Protein AF-A0A2H6JQI9-F1 (afdb_monomer_lite)

Secondary structure (DSSP, 8-state):
-------------------------------HHHHHHHHHHHHHHHHHHHHHHHHHHHHHHHHHHHHHHHHHHHHHHHHHHHHHHHHHHHHTSHHHHHHHHHHHHTPPPPPTT-----

Foldseek 3Di:
DDDDDPPPPPDPPPPPDPPVPPPPPPPPPCPVVNVVVVVVVVVVVVVVVVVVVVVVVVVVVVVVVVVVVVVVVVVVVVVVVVVVVVVVCVCPDPVNVVVVCCVVVVDDDDDDPPDDDD

Structure (mmCIF, N/CA/C/O backbone):
data_AF-A0A2H6JQI9-F1
#
_entry.id   AF-A0A2H6JQI9-F1
#
loop_
_atom_site.group_PDB
_atom_site.id
_atom_site.type_symbol
_atom_site.label_atom_id
_atom_site.label_alt_id
_atom_site.label_comp_id
_atom_site.label_asym_id
_atom_site.label_entity_id
_atom_site.label_seq_id
_atom_site.pdbx_PDB_ins_code
_atom_site.Cartn_x
_atom_site.Cartn_y
_atom_site.Cartn_z
_atom_site.occupancy
_atom_site.B_iso_or_equiv
_atom_site.auth_seq_id
_atom_site.auth_comp_id
_atom_site.auth_asym_id
_atom_site.auth_atom_id
_atom_site.pdbx_PDB_model_num
ATOM 1 N N . MET A 1 1 ? 79.061 14.925 -83.721 1.00 41.41 1 MET A N 1
ATOM 2 C CA . MET A 1 1 ? 78.613 14.618 -82.349 1.00 41.41 1 MET A CA 1
ATOM 3 C C . MET A 1 1 ? 79.108 15.723 -81.427 1.00 41.41 1 MET A C 1
ATOM 5 O O . MET A 1 1 ? 80.253 15.676 -81.016 1.00 41.41 1 MET A O 1
ATOM 9 N N . ILE A 1 2 ? 78.274 16.733 -81.168 1.00 41.41 2 ILE A N 1
ATOM 10 C CA . ILE A 1 2 ? 78.366 17.640 -80.013 1.00 41.41 2 ILE A CA 1
ATOM 11 C C . ILE A 1 2 ? 76.909 17.879 -79.599 1.00 41.41 2 ILE A C 1
ATOM 13 O O . ILE A 1 2 ? 76.100 18.325 -80.411 1.00 41.41 2 ILE A O 1
ATOM 17 N N . ALA A 1 3 ? 76.571 17.446 -78.385 1.00 44.78 3 ALA A N 1
ATOM 18 C CA . ALA A 1 3 ? 75.261 17.577 -77.751 1.00 44.78 3 ALA A CA 1
ATOM 19 C C . ALA A 1 3 ? 74.880 19.069 -77.645 1.00 44.78 3 ALA A C 1
ATOM 21 O O . ALA A 1 3 ? 75.733 19.908 -77.392 1.00 44.78 3 ALA A O 1
ATOM 22 N N . GLY A 1 4 ? 73.651 19.486 -77.941 1.00 47.00 4 GLY A N 1
ATOM 23 C CA . GLY A 1 4 ? 72.487 19.233 -77.100 1.00 47.00 4 GLY A CA 1
ATOM 24 C C . GLY A 1 4 ? 72.289 20.403 -76.133 1.00 47.00 4 GLY A C 1
ATOM 25 O O . GLY A 1 4 ? 72.753 20.344 -75.004 1.00 47.00 4 GLY A O 1
ATOM 26 N N . PHE A 1 5 ? 71.568 21.442 -76.559 1.00 44.22 5 PHE A N 1
ATOM 27 C CA . PHE A 1 5 ? 71.019 22.456 -75.653 1.00 44.22 5 PHE A CA 1
ATOM 28 C C . PHE A 1 5 ? 69.512 22.571 -75.884 1.00 44.22 5 PHE A C 1
ATOM 30 O O . PHE A 1 5 ? 69.015 23.432 -76.601 1.00 44.22 5 PHE A O 1
ATOM 37 N N . ASN A 1 6 ? 68.782 21.639 -75.267 1.00 49.03 6 ASN A N 1
ATOM 38 C CA . ASN A 1 6 ? 67.352 21.771 -75.021 1.00 49.03 6 ASN A CA 1
ATOM 39 C C . ASN A 1 6 ? 67.171 22.799 -73.899 1.00 49.03 6 ASN A C 1
ATOM 41 O O . ASN A 1 6 ? 67.333 22.470 -72.723 1.00 49.03 6 ASN A O 1
ATOM 45 N N . SER A 1 7 ? 66.844 24.041 -74.247 1.00 50.16 7 SER A N 1
ATOM 46 C CA . SER A 1 7 ? 66.444 25.074 -73.291 1.00 50.16 7 SER A CA 1
ATOM 47 C C . SER A 1 7 ? 65.049 24.757 -72.746 1.00 50.16 7 SER A C 1
ATOM 49 O O . SER A 1 7 ? 64.029 25.307 -73.157 1.00 50.16 7 SER A O 1
ATOM 51 N N . LYS A 1 8 ? 64.988 23.830 -71.784 1.00 49.25 8 LYS A N 1
ATOM 52 C CA . LYS A 1 8 ? 63.814 23.686 -70.924 1.00 49.25 8 LYS A CA 1
ATOM 53 C C . LYS A 1 8 ? 63.674 24.983 -70.130 1.00 49.25 8 LYS A C 1
ATOM 55 O O . LYS A 1 8 ? 64.455 25.239 -69.219 1.00 49.25 8 LYS A O 1
ATOM 60 N N . LEU A 1 9 ? 62.694 25.800 -70.513 1.00 47.84 9 LEU A N 1
ATOM 61 C CA . LEU A 1 9 ? 62.212 26.945 -69.747 1.00 47.84 9 LEU A CA 1
ATOM 62 C C . LEU A 1 9 ? 62.008 26.518 -68.290 1.00 47.84 9 LEU A C 1
ATOM 64 O O . LEU A 1 9 ? 61.114 25.734 -67.967 1.00 47.84 9 LEU A O 1
ATOM 68 N N . PHE A 1 10 ? 62.885 27.019 -67.425 1.00 49.88 10 PHE A N 1
ATOM 69 C CA . PHE A 1 10 ? 62.823 26.834 -65.987 1.00 49.88 10 PHE A CA 1
ATOM 70 C C . PHE A 1 10 ? 61.616 27.626 -65.483 1.00 49.88 10 PHE A C 1
ATOM 72 O O . PHE A 1 10 ? 61.668 28.843 -65.322 1.00 49.88 10 PHE A O 1
ATOM 79 N N . ARG A 1 11 ? 60.480 26.946 -65.329 1.00 51.06 11 ARG A N 1
ATOM 80 C CA . ARG A 1 11 ? 59.268 27.535 -64.763 1.00 51.06 11 ARG A CA 1
ATOM 81 C C . ARG A 1 11 ? 59.488 27.631 -63.249 1.00 51.06 11 ARG A C 1
ATOM 83 O O . ARG A 1 11 ? 59.626 26.580 -62.622 1.00 51.06 11 ARG A O 1
ATOM 90 N N . PRO A 1 12 ? 59.548 28.829 -62.643 1.00 48.41 12 PRO A N 1
ATOM 91 C CA . PRO A 1 12 ? 59.641 28.929 -61.198 1.00 48.41 12 PRO A CA 1
ATOM 92 C C . PRO A 1 12 ? 58.351 28.349 -60.616 1.00 48.41 12 PRO A C 1
ATOM 94 O O . PRO A 1 12 ? 57.256 28.841 -60.892 1.00 48.41 12 PRO A O 1
ATOM 97 N N . GLN A 1 13 ? 58.475 27.260 -59.858 1.00 54.97 13 GLN A N 1
ATOM 98 C CA . GLN A 1 13 ? 57.390 26.778 -59.018 1.00 54.97 13 GLN A CA 1
ATOM 99 C C . GLN A 1 13 ? 57.148 27.859 -57.972 1.00 54.97 13 GLN A C 1
ATOM 101 O O . GLN A 1 13 ? 57.895 28.000 -57.006 1.00 54.97 13 GLN A O 1
ATOM 106 N N . THR A 1 14 ? 56.124 28.672 -58.210 1.00 52.91 14 THR A N 1
ATOM 107 C CA . THR A 1 14 ? 55.533 29.519 -57.188 1.00 52.91 14 THR A CA 1
ATOM 108 C C . THR A 1 14 ? 55.261 28.632 -55.987 1.00 52.91 14 THR A C 1
ATOM 110 O O . THR A 1 14 ? 54.481 27.684 -56.081 1.00 52.91 14 THR A O 1
ATOM 113 N N . VAL A 1 15 ? 55.933 28.926 -54.878 1.00 57.22 15 VAL A N 1
ATOM 114 C CA . VAL A 1 15 ? 55.640 28.373 -53.559 1.00 57.22 15 VAL A CA 1
ATOM 115 C C . VAL A 1 15 ? 54.262 28.902 -53.163 1.00 57.22 15 VAL A C 1
ATOM 117 O O . VAL A 1 15 ? 54.110 29.871 -52.425 1.00 57.22 15 VAL A O 1
ATOM 120 N N . THR A 1 16 ? 53.224 28.320 -53.753 1.00 49.50 16 THR A N 1
ATOM 121 C CA . THR A 1 16 ? 51.833 28.583 -53.421 1.00 49.50 16 THR A CA 1
ATOM 122 C C . THR A 1 16 ? 51.527 27.821 -52.153 1.00 49.50 16 THR A C 1
ATOM 124 O O . THR A 1 16 ? 51.236 26.632 -52.184 1.00 49.50 16 THR A O 1
ATOM 127 N N . GLY A 1 17 ? 51.614 28.550 -51.044 1.00 50.81 17 GLY A N 1
ATOM 128 C CA . GLY A 1 17 ? 50.920 28.236 -49.809 1.00 50.81 17 GLY A CA 1
ATOM 129 C C . GLY A 1 17 ? 51.387 26.951 -49.149 1.00 50.81 17 GLY A C 1
ATOM 130 O O . GLY A 1 17 ? 50.771 25.901 -49.302 1.00 50.81 17 GLY A O 1
ATOM 131 N N . MET A 1 18 ? 52.366 27.079 -48.257 1.00 50.88 18 MET A N 1
ATOM 132 C CA . MET A 1 18 ? 52.465 26.184 -47.108 1.00 50.88 18 MET A CA 1
ATOM 133 C C . MET A 1 18 ? 51.261 26.468 -46.189 1.00 50.88 18 MET A C 1
ATOM 135 O O . MET A 1 18 ? 51.374 27.045 -45.112 1.00 50.88 18 MET A O 1
ATOM 139 N N . ARG A 1 19 ? 50.053 26.132 -46.656 1.00 53.00 19 ARG A N 1
ATOM 140 C CA . ARG A 1 19 ? 48.883 25.994 -45.800 1.00 53.00 19 ARG A CA 1
ATOM 141 C C . ARG A 1 19 ? 49.117 24.709 -45.040 1.00 53.00 19 ARG A C 1
ATOM 143 O O . ARG A 1 19 ? 48.792 23.622 -45.503 1.00 53.00 19 ARG A O 1
ATOM 150 N N . GLN A 1 20 ? 49.774 24.867 -43.900 1.00 53.88 20 GLN A N 1
ATOM 151 C CA . GLN A 1 20 ? 49.798 23.896 -42.831 1.00 53.88 20 GLN A CA 1
ATOM 152 C C . GLN A 1 20 ? 48.354 23.441 -42.625 1.00 53.88 20 GLN A C 1
ATOM 154 O O . GLN A 1 20 ? 47.530 24.170 -42.073 1.00 53.88 20 GLN A O 1
ATOM 159 N N . HIS A 1 21 ? 48.023 22.269 -43.159 1.00 48.94 21 HIS A N 1
ATOM 160 C CA . HIS A 1 21 ? 46.791 21.586 -42.832 1.00 48.94 21 HIS A CA 1
ATOM 161 C C . HIS A 1 21 ? 46.918 21.220 -41.357 1.00 48.94 21 HIS A C 1
ATOM 163 O O . HIS A 1 21 ? 47.455 20.176 -40.996 1.00 48.94 21 HIS A O 1
ATOM 169 N N . VAL A 1 22 ? 46.493 22.139 -40.489 1.00 57.62 22 VAL A N 1
ATOM 170 C CA . VAL A 1 22 ? 46.167 21.830 -39.106 1.00 57.62 22 VAL A CA 1
ATOM 171 C C . VAL A 1 22 ? 45.119 20.739 -39.218 1.00 57.62 22 VAL A C 1
ATOM 173 O O . VAL A 1 22 ? 44.021 20.988 -39.715 1.00 57.62 22 VAL A O 1
ATOM 176 N N . ALA A 1 23 ? 45.499 19.513 -38.863 1.00 54.88 23 ALA A N 1
ATOM 177 C CA . ALA A 1 23 ? 44.575 18.406 -38.747 1.00 54.88 23 ALA A CA 1
ATOM 178 C C . ALA A 1 23 ? 43.550 18.808 -37.685 1.00 54.88 23 ALA A C 1
ATOM 180 O O . ALA A 1 23 ? 43.770 18.641 -36.486 1.00 54.88 23 ALA A O 1
ATOM 181 N N . VAL A 1 24 ? 42.454 19.422 -38.133 1.00 55.81 24 VAL A N 1
ATOM 182 C CA . VAL A 1 24 ? 41.256 19.609 -37.332 1.00 55.81 24 VAL A CA 1
ATOM 183 C C . VAL A 1 24 ? 40.879 18.202 -36.920 1.00 55.81 24 VAL A C 1
ATOM 185 O O . VAL A 1 24 ? 40.559 17.368 -37.763 1.00 55.81 24 VAL A O 1
ATOM 188 N N . ARG A 1 25 ? 41.061 17.928 -35.629 1.00 55.25 25 ARG A N 1
ATOM 189 C CA . ARG A 1 25 ? 40.766 16.662 -34.972 1.00 55.25 25 ARG A CA 1
ATOM 190 C C . ARG A 1 25 ? 39.362 16.261 -35.409 1.00 55.25 25 ARG A C 1
ATOM 192 O O . ARG A 1 25 ? 38.392 16.863 -34.955 1.00 55.25 25 ARG A O 1
ATOM 199 N N . ALA A 1 26 ? 39.274 15.333 -36.360 1.00 55.12 26 ALA A N 1
ATOM 200 C CA . ALA A 1 26 ? 38.002 14.870 -36.871 1.00 55.12 26 ALA A CA 1
ATOM 201 C C . ALA A 1 26 ? 37.231 14.334 -35.667 1.00 55.12 26 ALA A C 1
ATOM 203 O O . ALA A 1 26 ? 37.693 13.418 -34.980 1.00 55.12 26 ALA A O 1
ATOM 204 N N . VAL A 1 27 ? 36.105 14.976 -35.358 1.00 64.31 27 VAL A N 1
ATOM 205 C CA . VAL A 1 27 ? 35.123 14.419 -34.434 1.00 64.31 27 VAL A CA 1
ATOM 206 C C . VAL A 1 27 ? 34.850 13.009 -34.952 1.00 64.31 27 VAL A C 1
ATOM 208 O O . VAL A 1 27 ? 34.596 12.877 -36.151 1.00 64.31 27 VAL A O 1
ATOM 211 N N . PRO A 1 28 ? 34.985 11.954 -34.131 1.00 60.59 28 PRO A N 1
ATOM 212 C CA . PRO A 1 28 ? 34.748 10.608 -34.619 1.00 60.59 28 PRO A CA 1
ATOM 213 C C . PRO A 1 28 ? 33.318 10.566 -35.153 1.00 60.59 28 PRO A C 1
ATOM 215 O O . PRO A 1 28 ? 32.370 10.765 -34.393 1.00 60.59 28 PRO A O 1
ATOM 218 N N . GLU A 1 29 ? 33.167 10.374 -36.465 1.00 70.00 29 GLU A N 1
ATOM 219 C CA . GLU A 1 29 ? 31.851 10.217 -37.066 1.00 70.00 29 GLU A CA 1
ATOM 220 C C . GLU A 1 29 ? 31.239 8.944 -36.491 1.00 70.00 29 GLU A C 1
ATOM 222 O O . GLU A 1 29 ? 31.659 7.818 -36.775 1.00 70.00 29 GLU A O 1
ATOM 227 N N . VAL A 1 30 ? 30.280 9.133 -35.589 1.00 71.94 30 VAL A N 1
ATOM 228 C CA . VAL A 1 30 ? 29.550 8.036 -34.971 1.00 71.94 30 VAL A CA 1
ATOM 229 C C . VAL A 1 30 ? 28.813 7.310 -36.085 1.00 71.94 30 VAL A C 1
ATOM 231 O O . VAL A 1 30 ? 27.937 7.882 -36.734 1.00 71.94 30 VAL A O 1
ATOM 234 N N . SER A 1 31 ? 29.166 6.044 -36.320 1.00 82.69 31 SER A N 1
ATOM 235 C CA . SER A 1 31 ? 28.520 5.290 -37.389 1.00 82.69 31 SER A CA 1
ATOM 236 C C . SER A 1 31 ? 27.011 5.195 -37.115 1.00 82.69 31 SER A C 1
ATOM 238 O O . SER A 1 31 ? 26.601 4.942 -35.974 1.00 82.69 31 SER A O 1
ATOM 240 N N . PRO A 1 32 ? 26.151 5.338 -38.138 1.00 83.81 32 PRO A N 1
ATOM 241 C CA . PRO A 1 32 ? 24.700 5.272 -37.957 1.00 83.81 32 PRO A CA 1
ATOM 242 C C . PRO A 1 32 ? 24.250 3.913 -37.399 1.00 83.81 32 PRO A C 1
ATOM 244 O O . PRO A 1 32 ? 23.216 3.814 -36.740 1.00 83.81 32 PRO A O 1
ATOM 247 N N . ARG A 1 33 ? 25.050 2.857 -37.606 1.00 85.31 33 ARG A N 1
ATOM 248 C CA . ARG A 1 33 ? 24.828 1.530 -37.017 1.00 85.31 33 ARG A CA 1
ATOM 249 C C . ARG A 1 33 ? 25.085 1.522 -35.512 1.00 85.31 33 ARG A C 1
ATOM 251 O O . ARG A 1 33 ? 24.296 0.931 -34.783 1.00 85.31 33 ARG A O 1
ATOM 258 N N . LEU A 1 34 ? 26.145 2.193 -35.055 1.00 87.44 34 LEU A N 1
ATOM 259 C CA . LEU A 1 34 ? 26.449 2.338 -33.630 1.00 87.44 34 LEU A CA 1
ATOM 260 C C . LEU A 1 34 ? 25.353 3.149 -32.935 1.00 87.44 34 LEU A C 1
ATOM 262 O O . LEU A 1 34 ? 24.848 2.728 -31.900 1.00 87.44 34 LEU A O 1
ATOM 266 N N . LEU A 1 35 ? 24.928 4.258 -33.548 1.00 88.81 35 LEU A N 1
ATOM 267 C CA . LEU A 1 35 ? 23.856 5.093 -33.013 1.00 88.81 35 LEU A CA 1
ATOM 268 C C . LEU A 1 35 ? 22.551 4.298 -32.865 1.00 88.81 35 LEU A C 1
ATOM 270 O O . LEU A 1 35 ? 21.910 4.365 -31.824 1.00 88.81 35 LEU A O 1
ATOM 274 N N . ARG A 1 36 ? 22.198 3.489 -33.874 1.00 89.75 36 ARG A N 1
ATOM 275 C CA . ARG A 1 36 ? 21.008 2.626 -33.844 1.00 89.75 36 ARG A CA 1
ATOM 276 C C . ARG A 1 36 ? 21.094 1.531 -32.780 1.00 89.75 36 ARG A C 1
ATOM 278 O O . ARG A 1 36 ? 20.097 1.223 -32.142 1.00 89.75 36 ARG A O 1
ATOM 285 N N . LEU A 1 37 ? 22.271 0.940 -32.584 1.00 92.38 37 LEU A N 1
ATOM 286 C CA . LEU A 1 37 ? 22.492 -0.054 -31.532 1.00 92.38 37 LEU A CA 1
ATOM 287 C C . LEU A 1 37 ? 22.341 0.566 -30.143 1.00 92.38 37 LEU A C 1
ATOM 289 O O . LEU A 1 37 ? 21.621 0.027 -29.307 1.00 92.38 37 LEU A O 1
ATOM 293 N N . VAL A 1 38 ? 22.972 1.719 -29.921 1.00 92.50 38 VAL A N 1
ATOM 294 C CA . VAL A 1 38 ? 22.897 2.439 -28.648 1.00 92.50 38 VAL A CA 1
ATOM 295 C C . VAL A 1 38 ? 21.460 2.851 -28.350 1.00 92.50 38 VAL A C 1
ATOM 297 O O . VAL A 1 38 ? 20.995 2.616 -27.239 1.00 92.50 38 VAL A O 1
ATOM 300 N N . THR A 1 39 ? 20.725 3.396 -29.324 1.00 92.38 39 THR A N 1
ATOM 301 C CA . THR A 1 39 ? 19.326 3.791 -29.106 1.00 92.38 39 THR A CA 1
ATOM 302 C C . THR A 1 39 ? 18.426 2.603 -28.806 1.00 92.38 39 THR A C 1
ATOM 304 O O . THR A 1 39 ? 17.595 2.711 -27.909 1.00 92.38 39 THR A O 1
ATOM 307 N N . VAL A 1 40 ? 18.605 1.466 -29.489 1.00 94.75 40 VAL A N 1
ATOM 308 C CA . VAL A 1 40 ? 17.844 0.244 -29.194 1.00 94.75 40 VAL A CA 1
ATOM 309 C C . VAL A 1 40 ? 18.117 -0.221 -27.770 1.00 94.75 40 VAL A C 1
ATOM 311 O O . VAL A 1 40 ? 17.159 -0.404 -27.032 1.00 94.75 40 VAL A O 1
ATOM 314 N N . ILE A 1 41 ? 19.388 -0.339 -27.367 1.00 95.19 41 ILE A N 1
ATOM 315 C CA . ILE A 1 41 ? 19.777 -0.768 -26.012 1.00 95.19 41 ILE A CA 1
ATOM 316 C C . ILE A 1 41 ? 19.203 0.173 -24.949 1.00 95.19 41 ILE A C 1
ATOM 318 O O . ILE A 1 41 ? 18.701 -0.280 -23.920 1.00 95.19 41 ILE A O 1
ATOM 322 N N . LEU A 1 42 ? 19.255 1.483 -25.198 1.00 96.19 42 LEU A N 1
ATOM 323 C CA . LEU A 1 42 ? 18.718 2.478 -24.278 1.00 96.19 42 LEU A CA 1
ATOM 324 C C . LEU A 1 42 ? 17.201 2.317 -24.128 1.00 96.19 42 LEU A C 1
ATOM 326 O O . LEU A 1 42 ? 16.689 2.305 -23.011 1.00 96.19 42 LEU A O 1
ATOM 330 N N . PHE A 1 43 ? 16.489 2.130 -25.243 1.00 96.69 43 PHE A N 1
ATOM 331 C CA . PHE A 1 43 ? 15.046 1.912 -25.236 1.00 96.69 43 PHE A CA 1
ATOM 332 C C . PHE A 1 43 ? 14.660 0.617 -24.526 1.00 96.69 43 PHE A C 1
ATOM 334 O O . PHE A 1 43 ? 13.756 0.643 -23.693 1.00 96.69 43 PHE A O 1
ATOM 341 N N . THR A 1 44 ? 15.341 -0.502 -24.789 1.00 95.62 44 THR A N 1
ATOM 342 C CA . THR A 1 44 ? 15.072 -1.749 -24.057 1.00 95.62 44 THR A CA 1
ATOM 343 C C . THR A 1 44 ? 15.353 -1.589 -22.571 1.00 95.62 44 THR A C 1
ATOM 345 O O . THR A 1 44 ? 14.538 -2.026 -21.764 1.00 95.62 44 THR A O 1
ATOM 348 N N . GLY A 1 45 ? 16.444 -0.918 -22.194 1.00 95.19 45 GLY A N 1
ATOM 349 C CA . GLY A 1 45 ? 16.753 -0.626 -20.794 1.00 95.19 45 GLY A CA 1
ATOM 350 C C . GLY A 1 45 ? 15.641 0.167 -20.105 1.00 95.19 45 GLY A C 1
ATOM 351 O O . GLY A 1 45 ? 15.164 -0.235 -19.043 1.00 95.19 45 GLY A O 1
ATOM 352 N N . ILE A 1 46 ? 15.167 1.243 -20.739 1.00 95.12 46 ILE A N 1
ATOM 353 C CA . ILE A 1 46 ? 14.065 2.066 -20.222 1.00 95.12 46 ILE A CA 1
ATOM 354 C C . ILE A 1 46 ? 12.787 1.236 -20.075 1.00 95.12 46 ILE A C 1
ATOM 356 O O . ILE A 1 46 ? 12.146 1.288 -19.027 1.00 95.12 46 ILE A O 1
ATOM 360 N N . VAL A 1 47 ? 12.431 0.439 -21.086 1.00 95.69 47 VAL A N 1
ATOM 361 C CA . VAL A 1 47 ? 11.231 -0.410 -21.054 1.00 95.69 47 VAL A CA 1
ATOM 362 C C . VAL A 1 47 ? 11.302 -1.425 -19.914 1.00 95.69 47 VAL A C 1
ATOM 364 O O . VAL A 1 47 ? 10.310 -1.610 -19.208 1.00 95.69 47 VAL A O 1
ATOM 367 N N . VAL A 1 48 ? 12.459 -2.052 -19.688 1.00 95.38 48 VAL A N 1
ATOM 368 C CA . VAL A 1 48 ? 12.644 -3.019 -18.596 1.00 95.38 48 VAL A CA 1
ATOM 369 C C . VAL A 1 48 ? 12.494 -2.338 -17.238 1.00 95.38 48 VAL A C 1
ATOM 371 O O . VAL A 1 48 ? 11.705 -2.799 -16.414 1.00 95.38 48 VAL A O 1
ATOM 374 N N . VAL A 1 49 ? 13.189 -1.219 -17.012 1.00 93.81 49 VAL A N 1
ATOM 375 C CA . VAL A 1 49 ? 13.114 -0.479 -15.741 1.00 93.81 49 VAL A CA 1
ATOM 376 C C . VAL A 1 49 ? 11.691 0.011 -15.477 1.00 93.81 49 VAL A C 1
ATOM 378 O O . VAL A 1 49 ? 11.182 -0.151 -14.369 1.00 93.81 49 VAL A O 1
ATOM 381 N N . PHE A 1 50 ? 11.020 0.549 -16.496 1.00 93.19 50 PHE A N 1
ATOM 382 C CA . PHE A 1 50 ? 9.643 1.015 -16.375 1.00 93.19 50 PHE A CA 1
ATOM 383 C C . PHE A 1 50 ? 8.677 -0.132 -16.063 1.00 93.19 50 PHE A C 1
ATOM 385 O O . PHE A 1 50 ? 7.849 -0.009 -15.165 1.00 93.19 50 PHE A O 1
ATOM 392 N N . SER A 1 51 ? 8.818 -1.274 -16.741 1.00 90.06 51 SER A N 1
ATOM 393 C CA . SER A 1 51 ? 7.968 -2.450 -16.513 1.00 90.06 51 SER A CA 1
ATOM 394 C C . SER A 1 51 ? 8.126 -2.999 -15.094 1.00 90.06 51 SER A C 1
ATOM 396 O O . SER A 1 51 ? 7.134 -3.290 -14.428 1.00 90.06 51 SER A O 1
ATOM 398 N N . VAL A 1 52 ? 9.365 -3.091 -14.600 1.00 89.88 52 VAL A N 1
ATOM 399 C CA . VAL A 1 52 ? 9.646 -3.513 -13.218 1.00 89.88 52 VAL A CA 1
ATOM 400 C C . VAL A 1 52 ? 9.084 -2.501 -12.217 1.00 89.88 52 VAL A C 1
ATOM 402 O O . VAL A 1 52 ? 8.465 -2.900 -11.232 1.00 89.88 52 VAL A O 1
ATOM 405 N N . GLY A 1 53 ? 9.240 -1.202 -12.484 1.00 88.38 53 GLY A N 1
ATOM 406 C CA . GLY A 1 53 ? 8.686 -0.133 -11.653 1.00 88.38 53 GLY A CA 1
ATOM 407 C C . GLY A 1 53 ? 7.162 -0.206 -11.539 1.00 88.38 53 GLY A C 1
ATOM 408 O O . GLY A 1 53 ? 6.636 -0.199 -10.4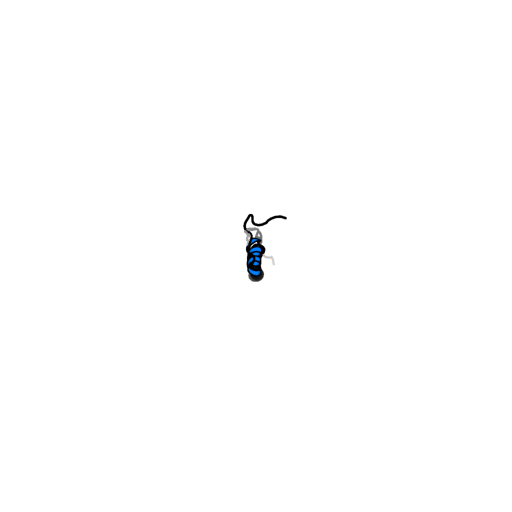30 1.00 88.38 53 GLY A O 1
ATOM 409 N N . GLN A 1 54 ? 6.459 -0.359 -12.665 1.00 85.44 54 GLN A N 1
ATOM 410 C CA . GLN A 1 54 ? 4.998 -0.498 -12.695 1.00 85.44 54 GLN A CA 1
ATOM 411 C C . GLN A 1 54 ? 4.522 -1.771 -11.989 1.00 85.44 54 GLN A C 1
ATOM 413 O O . GLN A 1 54 ? 3.566 -1.737 -11.215 1.00 85.44 54 GLN A O 1
ATOM 418 N N . PHE A 1 55 ? 5.226 -2.890 -12.183 1.00 84.62 55 PHE A N 1
ATOM 419 C CA . PHE A 1 55 ? 4.916 -4.135 -11.484 1.00 84.62 55 PHE A CA 1
ATOM 420 C C . PHE A 1 55 ? 5.057 -3.991 -9.961 1.00 84.62 55 PHE A C 1
ATOM 422 O O . PHE A 1 55 ? 4.188 -4.436 -9.210 1.00 84.62 55 PHE A O 1
ATOM 429 N N . MET A 1 56 ? 6.125 -3.337 -9.495 1.00 78.06 56 MET A N 1
ATOM 430 C CA . MET A 1 56 ? 6.326 -3.070 -8.069 1.00 78.06 56 MET A CA 1
ATOM 431 C C . MET A 1 56 ? 5.293 -2.087 -7.519 1.00 78.06 56 MET A C 1
ATOM 433 O O . MET A 1 56 ? 4.781 -2.302 -6.423 1.00 78.06 56 MET A O 1
ATOM 437 N N . HIS A 1 57 ? 4.928 -1.059 -8.286 1.00 78.50 57 HIS A N 1
ATOM 438 C CA . HIS A 1 57 ? 3.897 -0.103 -7.893 1.00 78.50 57 HIS A CA 1
ATOM 439 C C . HIS A 1 57 ? 2.546 -0.793 -7.660 1.00 78.50 57 HIS A C 1
ATOM 441 O O . HIS A 1 57 ? 1.967 -0.645 -6.586 1.00 78.50 57 HIS A O 1
ATOM 447 N N . GLY A 1 58 ? 2.114 -1.660 -8.584 1.00 68.06 58 GLY A N 1
ATOM 448 C CA . GLY A 1 58 ? 0.877 -2.432 -8.420 1.00 68.06 58 GLY A CA 1
ATOM 449 C C . GLY A 1 58 ? 0.906 -3.382 -7.214 1.00 68.06 58 GLY A C 1
ATOM 450 O O . GLY A 1 58 ? -0.103 -3.573 -6.533 1.00 68.06 58 GLY A O 1
ATOM 451 N N . ARG A 1 59 ? 2.075 -3.949 -6.878 1.00 70.12 59 ARG A N 1
ATOM 452 C CA . ARG A 1 59 ? 2.240 -4.750 -5.652 1.00 70.12 59 ARG A CA 1
ATOM 453 C C . ARG A 1 59 ? 2.085 -3.900 -4.393 1.00 70.12 59 ARG A C 1
ATOM 455 O O . ARG A 1 59 ? 1.388 -4.330 -3.475 1.00 70.12 59 ARG A O 1
ATOM 462 N N . ILE A 1 60 ? 2.692 -2.716 -4.358 1.00 68.44 60 ILE A N 1
ATOM 463 C CA . ILE A 1 60 ? 2.615 -1.798 -3.214 1.00 68.44 60 ILE A CA 1
ATOM 464 C C . ILE A 1 60 ? 1.179 -1.312 -3.014 1.00 68.44 60 ILE A C 1
ATOM 466 O O . ILE A 1 60 ? 0.683 -1.347 -1.892 1.00 68.44 60 ILE A O 1
ATOM 470 N N . GLU A 1 61 ? 0.483 -0.948 -4.087 1.00 70.00 61 GLU A N 1
ATOM 471 C CA . GLU A 1 61 ? -0.907 -0.490 -4.029 1.00 70.00 61 GLU A CA 1
ATOM 472 C C . GLU A 1 61 ? -1.844 -1.598 -3.517 1.00 70.00 61 GLU A C 1
ATOM 474 O O . GLU A 1 61 ? -2.656 -1.379 -2.616 1.00 70.00 61 GLU A O 1
ATOM 479 N N . SER A 1 62 ? -1.641 -2.838 -3.979 1.00 64.69 62 SER A N 1
ATOM 480 C CA . SER A 1 62 ? -2.390 -3.997 -3.474 1.00 64.69 62 SER A CA 1
ATOM 481 C C . SER A 1 62 ? -2.113 -4.304 -1.993 1.00 64.69 62 SER A C 1
ATOM 483 O O . SER A 1 62 ? -3.003 -4.765 -1.275 1.00 64.69 62 SER A O 1
ATOM 485 N N . ALA A 1 63 ? -0.891 -4.045 -1.516 1.00 63.81 63 ALA A N 1
ATOM 486 C CA . ALA A 1 63 ? -0.516 -4.233 -0.119 1.00 63.81 63 ALA A CA 1
ATOM 487 C C . ALA A 1 63 ? -1.075 -3.113 0.770 1.00 63.81 63 ALA A C 1
ATOM 489 O O . ALA A 1 63 ? -1.607 -3.399 1.842 1.00 63.81 63 ALA A O 1
ATOM 490 N N . ALA A 1 64 ? -1.024 -1.863 0.305 1.00 64.44 64 ALA A N 1
ATOM 491 C CA . ALA A 1 64 ? -1.609 -0.713 0.984 1.00 64.44 64 ALA A CA 1
ATOM 492 C C . ALA A 1 64 ? -3.126 -0.879 1.162 1.00 64.44 64 ALA A C 1
ATOM 494 O O . ALA A 1 64 ? -3.629 -0.707 2.270 1.00 64.44 64 ALA A O 1
ATOM 495 N N . GLY A 1 65 ? -3.838 -1.339 0.125 1.00 66.50 65 GLY A N 1
ATOM 496 C CA . GLY A 1 65 ? -5.272 -1.631 0.221 1.00 66.50 65 GLY A CA 1
ATOM 497 C C . GLY A 1 65 ? -5.608 -2.704 1.266 1.00 66.50 65 GLY A C 1
ATOM 498 O O . GLY A 1 65 ? -6.601 -2.590 1.980 1.00 66.50 65 GLY A O 1
ATOM 499 N N . ARG A 1 66 ? -4.754 -3.725 1.431 1.00 67.38 66 ARG A N 1
ATOM 500 C CA . ARG A 1 66 ? -4.930 -4.740 2.489 1.00 67.38 66 ARG A CA 1
ATOM 501 C C . ARG A 1 66 ? -4.687 -4.180 3.886 1.00 67.38 66 ARG A C 1
ATOM 503 O O . ARG A 1 66 ? -5.379 -4.579 4.820 1.00 67.38 66 ARG A O 1
ATOM 510 N N . ILE A 1 67 ? -3.714 -3.284 4.041 1.00 70.00 67 ILE A N 1
ATOM 511 C CA . ILE A 1 67 ? -3.433 -2.625 5.323 1.00 70.00 67 ILE A CA 1
ATOM 512 C C . ILE A 1 67 ? -4.630 -1.771 5.747 1.00 70.00 67 ILE A C 1
ATOM 514 O O . ILE A 1 67 ? -5.044 -1.846 6.902 1.00 70.00 67 ILE A O 1
ATOM 518 N N . ASP A 1 68 ? -5.236 -1.042 4.813 1.00 69.06 68 ASP A N 1
ATOM 519 C CA . ASP A 1 68 ? -6.398 -0.196 5.092 1.00 69.06 68 ASP A CA 1
ATOM 520 C C . ASP A 1 68 ? -7.644 -1.026 5.473 1.00 69.06 68 ASP A C 1
ATOM 522 O O . ASP A 1 68 ? -8.359 -0.727 6.436 1.00 69.06 68 ASP A O 1
ATOM 526 N N . GLN A 1 69 ? -7.837 -2.177 4.815 1.00 70.38 69 GLN A N 1
ATOM 527 C CA . GLN A 1 69 ? -8.856 -3.160 5.208 1.00 70.38 69 GLN A CA 1
ATOM 528 C C . GLN A 1 69 ? -8.612 -3.715 6.620 1.00 70.38 69 GLN A C 1
ATOM 530 O O . GLN A 1 69 ? -9.532 -3.770 7.437 1.00 70.38 69 GLN A O 1
ATOM 535 N N . LEU A 1 70 ? -7.371 -4.091 6.940 1.00 73.31 70 LEU A N 1
ATOM 536 C CA . LEU A 1 70 ? -6.987 -4.576 8.270 1.00 73.31 70 LEU A CA 1
ATOM 537 C C . LEU A 1 70 ? -7.195 -3.511 9.354 1.00 73.31 70 LEU A C 1
ATOM 539 O O . LEU A 1 70 ? -7.634 -3.833 10.459 1.00 73.31 70 LEU A O 1
ATOM 543 N N . GLN A 1 71 ? -6.900 -2.249 9.049 1.00 72.19 71 GLN A N 1
ATOM 544 C CA . GLN A 1 71 ? -7.116 -1.128 9.956 1.00 72.19 71 GLN A CA 1
ATOM 545 C C . GLN A 1 71 ? -8.611 -0.909 10.214 1.00 72.19 71 GLN A C 1
ATOM 547 O O . GLN A 1 71 ? -9.019 -0.789 11.369 1.00 72.19 71 GLN A O 1
ATOM 552 N N . THR A 1 72 ? -9.438 -0.969 9.170 1.00 73.25 72 THR A N 1
ATOM 553 C CA . THR A 1 72 ? -10.901 -0.868 9.287 1.00 73.25 72 THR A CA 1
ATOM 554 C C . THR A 1 72 ? -11.481 -1.972 10.175 1.00 73.25 72 THR A C 1
ATOM 556 O O . THR A 1 72 ? -12.251 -1.687 11.094 1.00 73.25 72 THR A O 1
ATOM 559 N N . VAL A 1 73 ? -11.057 -3.227 9.977 1.00 73.12 73 VAL A N 1
ATOM 560 C CA . VAL A 1 73 ? -11.494 -4.363 10.810 1.00 73.12 73 VAL A CA 1
ATOM 561 C C . VAL A 1 73 ? -11.057 -4.188 12.267 1.00 73.12 73 VAL A C 1
ATOM 563 O O . VAL A 1 73 ? -11.837 -4.458 13.180 1.00 73.12 73 VAL A O 1
ATOM 566 N N . ARG A 1 74 ? -9.841 -3.683 12.518 1.00 67.19 74 ARG A N 1
ATOM 567 C CA . ARG A 1 74 ? -9.373 -3.389 13.885 1.00 67.19 74 ARG A CA 1
ATOM 568 C C . ARG A 1 74 ? -10.230 -2.334 14.581 1.00 67.19 74 ARG A C 1
ATOM 570 O O . ARG A 1 74 ? -10.529 -2.501 15.761 1.00 67.19 74 ARG A O 1
ATOM 577 N N . PHE A 1 75 ? -10.637 -1.278 13.877 1.00 75.62 75 PHE A N 1
ATOM 578 C CA . PHE A 1 75 ? -11.528 -0.260 14.439 1.00 75.62 75 PHE A CA 1
ATOM 579 C C . PHE A 1 75 ? -12.917 -0.821 14.762 1.00 75.62 75 PHE A C 1
ATOM 581 O O . PHE A 1 75 ? -13.443 -0.544 15.839 1.00 75.62 75 PHE A O 1
ATOM 588 N N . GLN A 1 76 ? -13.487 -1.646 13.878 1.00 76.69 76 GLN A N 1
ATOM 589 C CA . GLN A 1 76 ? -14.775 -2.302 14.129 1.00 76.69 76 GLN A CA 1
ATOM 590 C C . GLN A 1 76 ? -14.709 -3.232 15.345 1.00 76.69 76 GLN A C 1
ATOM 592 O O . GLN A 1 76 ? -15.495 -3.069 16.276 1.00 76.69 76 GLN A O 1
ATOM 597 N N . ALA A 1 77 ? -13.713 -4.120 15.398 1.00 72.19 77 ALA A N 1
ATOM 598 C CA . ALA A 1 77 ? -13.523 -5.029 16.527 1.00 72.19 77 ALA A CA 1
ATOM 599 C C . ALA A 1 77 ? -13.259 -4.278 17.847 1.00 72.19 77 ALA A C 1
ATOM 601 O O . ALA A 1 77 ? -13.746 -4.678 18.905 1.00 72.19 77 ALA A O 1
ATOM 602 N N . GLY A 1 78 ? -12.517 -3.166 17.801 1.00 75.25 78 GLY A N 1
ATOM 603 C CA . GLY A 1 78 ? -12.305 -2.292 18.955 1.00 75.25 78 GLY A CA 1
ATOM 604 C C . GLY A 1 78 ? -13.611 -1.684 19.475 1.00 75.25 78 GLY A C 1
ATOM 605 O O . GLY A 1 78 ? -13.889 -1.762 20.673 1.00 75.25 78 GLY A O 1
ATOM 606 N N . ASN A 1 79 ? -14.441 -1.143 18.581 1.00 77.25 79 ASN A N 1
ATOM 607 C CA . ASN A 1 79 ? -15.745 -0.578 18.936 1.00 77.25 79 ASN A CA 1
ATOM 608 C C . ASN A 1 79 ? -16.707 -1.631 19.496 1.00 77.25 79 ASN A C 1
ATOM 610 O O . ASN A 1 79 ? -17.378 -1.375 20.498 1.00 77.25 79 ASN A O 1
ATOM 614 N N . GLU A 1 80 ? -16.754 -2.822 18.899 1.00 74.06 80 GLU A N 1
ATOM 615 C CA . GLU A 1 80 ? -17.561 -3.932 19.409 1.00 74.06 80 GLU A CA 1
ATOM 616 C C . GLU A 1 80 ? -17.131 -4.322 20.823 1.00 74.06 80 GLU A C 1
ATOM 618 O O . GLU A 1 80 ? -17.975 -4.466 21.708 1.00 74.06 80 GLU A O 1
ATOM 623 N N . ASN A 1 81 ? -15.826 -4.398 21.083 1.00 75.06 81 ASN A N 1
ATOM 624 C CA . ASN A 1 81 ? -15.313 -4.744 22.404 1.00 75.06 81 ASN A CA 1
ATOM 625 C C . ASN A 1 81 ? -15.653 -3.670 23.457 1.00 75.06 81 ASN A C 1
ATOM 627 O O . ASN A 1 81 ? -16.058 -4.001 24.571 1.00 75.06 81 ASN A O 1
ATOM 631 N N . ILE A 1 82 ? -15.589 -2.381 23.097 1.00 72.62 82 ILE A N 1
ATOM 632 C CA . ILE A 1 82 ? -16.044 -1.281 23.967 1.00 72.62 82 ILE A CA 1
ATOM 633 C C . ILE A 1 82 ? -17.547 -1.403 24.246 1.00 72.62 82 ILE A C 1
ATOM 635 O O . ILE A 1 82 ? -17.971 -1.270 25.396 1.00 72.62 82 ILE A O 1
ATOM 639 N N . SER A 1 83 ? -18.353 -1.700 23.224 1.00 75.44 83 SER A N 1
ATOM 640 C CA . SER A 1 83 ? -19.802 -1.863 23.375 1.00 75.44 83 SER A CA 1
ATOM 641 C C . SER A 1 83 ? -20.163 -3.054 24.270 1.00 75.44 83 SER A C 1
ATOM 643 O O . SER A 1 83 ? -21.023 -2.934 25.143 1.00 75.44 83 SER A O 1
ATOM 645 N N . LEU A 1 84 ? -19.447 -4.174 24.137 1.00 76.19 84 LEU A N 1
ATOM 646 C CA . LEU A 1 84 ? -19.615 -5.364 24.967 1.00 76.19 84 LEU A CA 1
ATOM 647 C C . LEU A 1 84 ? -19.166 -5.114 26.405 1.00 76.19 84 LEU A C 1
ATOM 649 O O . LEU A 1 84 ? -19.836 -5.554 27.340 1.00 76.19 84 LEU A O 1
ATOM 653 N N . LEU A 1 85 ? -18.071 -4.379 26.608 1.00 80.56 85 LEU A N 1
ATOM 654 C CA . LEU A 1 85 ? -17.611 -3.998 27.941 1.00 80.56 85 LEU A CA 1
ATOM 655 C C . LEU A 1 85 ? -18.622 -3.070 28.627 1.00 80.56 85 LEU A C 1
ATOM 657 O O . LEU A 1 85 ? -18.945 -3.278 29.797 1.00 80.56 85 LEU A O 1
ATOM 661 N N . ALA A 1 86 ? -19.170 -2.097 27.897 1.00 77.50 86 ALA A N 1
ATOM 662 C CA . ALA A 1 86 ? -20.221 -1.214 28.388 1.00 77.50 86 ALA A CA 1
ATOM 663 C C . ALA A 1 86 ? -21.502 -1.994 28.728 1.00 77.50 86 ALA A C 1
ATOM 665 O O . ALA A 1 86 ? -22.053 -1.827 29.818 1.00 77.50 86 ALA A O 1
ATOM 666 N N . ALA A 1 87 ? -21.930 -2.912 27.856 1.00 78.25 87 ALA A N 1
ATOM 667 C CA . ALA A 1 87 ? -23.070 -3.790 28.104 1.00 78.25 87 ALA A CA 1
ATOM 668 C C . ALA A 1 87 ? -22.839 -4.684 29.332 1.00 78.25 87 ALA A C 1
ATOM 670 O O . ALA A 1 87 ? -23.716 -4.806 30.188 1.00 78.25 87 ALA A O 1
ATOM 671 N N . ARG A 1 88 ? -21.636 -5.252 29.483 1.00 78.31 88 ARG A N 1
ATOM 672 C CA . ARG A 1 88 ? -21.252 -6.048 30.655 1.00 78.31 88 ARG A CA 1
ATOM 673 C C . ARG A 1 88 ? -21.265 -5.212 31.929 1.00 78.31 88 ARG A C 1
ATOM 675 O O . ARG A 1 88 ? -21.785 -5.679 32.936 1.00 78.31 88 ARG A O 1
ATOM 682 N N . ALA A 1 89 ? -20.742 -3.988 31.899 1.00 76.62 89 ALA A N 1
ATOM 683 C CA . ALA A 1 89 ? -20.776 -3.074 33.038 1.00 76.62 89 ALA A CA 1
ATOM 684 C C . ALA A 1 89 ? -22.216 -2.690 33.414 1.00 76.62 89 ALA A C 1
ATOM 686 O O . ALA A 1 89 ? -22.561 -2.626 34.594 1.00 76.62 89 ALA A O 1
ATOM 687 N N . GLN A 1 90 ? -23.086 -2.500 32.421 1.00 78.19 90 GLN A N 1
ATOM 688 C CA . GLN A 1 90 ? -24.499 -2.218 32.639 1.00 78.19 90 GLN A CA 1
ATOM 689 C C . GLN A 1 90 ? -25.231 -3.428 33.234 1.00 78.19 90 GLN A C 1
ATOM 691 O O . GLN A 1 90 ? -25.978 -3.271 34.203 1.00 78.19 90 GLN A O 1
ATOM 696 N N . LEU A 1 91 ? -24.995 -4.637 32.720 1.00 77.19 91 LEU A N 1
ATOM 697 C CA . LEU A 1 91 ? -25.552 -5.890 33.246 1.00 77.19 91 LEU A CA 1
ATOM 698 C C . LEU A 1 91 ? -25.052 -6.188 34.667 1.00 77.19 91 LEU A C 1
ATOM 700 O O . LEU A 1 91 ? -25.847 -6.533 35.535 1.00 77.19 91 LEU A O 1
ATOM 704 N N . ALA A 1 92 ? -23.760 -5.978 34.927 1.00 78.38 92 ALA A N 1
ATOM 705 C CA . ALA A 1 92 ? -23.146 -6.143 36.243 1.00 78.38 92 ALA A CA 1
ATOM 706 C C . ALA A 1 92 ? -23.464 -4.993 37.214 1.00 78.38 92 ALA A C 1
ATOM 708 O O . ALA A 1 92 ? -23.105 -5.058 38.392 1.00 78.38 92 ALA A O 1
ATOM 709 N N . SER A 1 93 ? -24.130 -3.928 36.754 1.00 80.12 93 SER A N 1
ATOM 710 C CA . SER A 1 93 ? -24.472 -2.806 37.620 1.00 80.12 93 SER A CA 1
ATOM 711 C C . SER A 1 93 ? -25.389 -3.270 38.751 1.00 80.12 93 SER A C 1
ATOM 713 O O . SER A 1 93 ? -26.374 -3.981 38.540 1.00 80.12 93 SER A O 1
ATOM 715 N N . ARG A 1 94 ? -25.100 -2.814 39.975 1.00 73.81 94 ARG A N 1
ATOM 716 C CA . ARG A 1 94 ? -25.860 -3.178 41.183 1.00 73.81 94 ARG A CA 1
ATOM 717 C C . ARG A 1 94 ? -27.368 -2.975 41.011 1.00 73.81 94 ARG A C 1
ATOM 719 O O . ARG A 1 94 ? -28.149 -3.769 41.516 1.00 73.81 94 ARG A O 1
ATOM 726 N N . LYS A 1 95 ? -27.780 -1.942 40.268 1.00 76.62 95 LYS A N 1
ATOM 727 C CA . LYS A 1 95 ? -29.191 -1.666 39.959 1.00 76.62 95 LYS A CA 1
ATOM 728 C C . LYS A 1 95 ? -29.831 -2.776 39.123 1.00 76.62 95 LYS A C 1
ATOM 730 O O . LYS A 1 95 ? -30.929 -3.205 39.458 1.00 76.62 95 LYS A O 1
ATOM 735 N N . ASN A 1 96 ? -29.155 -3.255 38.078 1.00 76.00 96 ASN A N 1
ATOM 736 C CA . ASN A 1 96 ? -29.667 -4.344 37.246 1.00 76.00 96 ASN A CA 1
ATOM 737 C C . ASN A 1 96 ? -29.643 -5.683 37.981 1.00 76.00 96 ASN A C 1
ATOM 739 O O . ASN A 1 96 ? -30.638 -6.398 37.934 1.00 76.00 96 ASN A O 1
ATOM 743 N N . VAL A 1 97 ? -28.582 -5.975 38.736 1.00 79.31 97 VAL A N 1
ATOM 744 C CA . VAL A 1 97 ? -28.504 -7.195 39.556 1.00 79.31 97 VAL A CA 1
ATOM 745 C C . VAL A 1 97 ? -29.625 -7.226 40.599 1.00 79.31 97 VAL A C 1
ATOM 747 O O . VAL A 1 97 ? -30.332 -8.223 40.712 1.00 79.31 97 VAL A O 1
ATOM 750 N N . VAL A 1 98 ? -29.853 -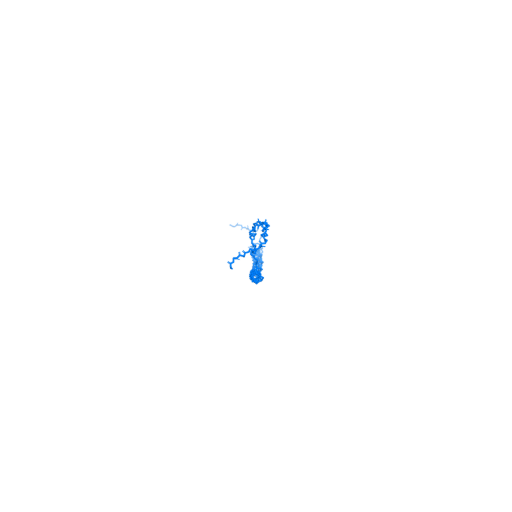6.119 41.316 1.00 79.00 98 VAL A N 1
ATOM 751 C CA . VAL A 1 98 ? -30.942 -6.010 42.302 1.00 79.00 98 VAL A CA 1
ATOM 752 C C . VAL A 1 98 ? -32.309 -6.099 41.628 1.00 79.00 98 VAL A C 1
ATOM 754 O O . VAL A 1 98 ? -33.177 -6.798 42.136 1.00 79.00 98 VAL A O 1
ATOM 757 N N . LYS A 1 99 ? -32.509 -5.457 40.471 1.00 79.38 99 LYS A N 1
ATOM 758 C CA . LYS A 1 99 ? -33.767 -5.541 39.711 1.00 79.38 99 LYS A CA 1
ATOM 759 C C . LYS A 1 99 ? -34.052 -6.969 39.233 1.00 79.38 99 LYS A C 1
ATOM 761 O O . LYS A 1 99 ? -35.181 -7.434 39.345 1.00 79.38 99 LYS A O 1
ATOM 766 N N . GLN A 1 100 ? -33.040 -7.670 38.729 1.00 78.69 100 GLN A N 1
ATOM 767 C CA . GLN A 1 100 ? -3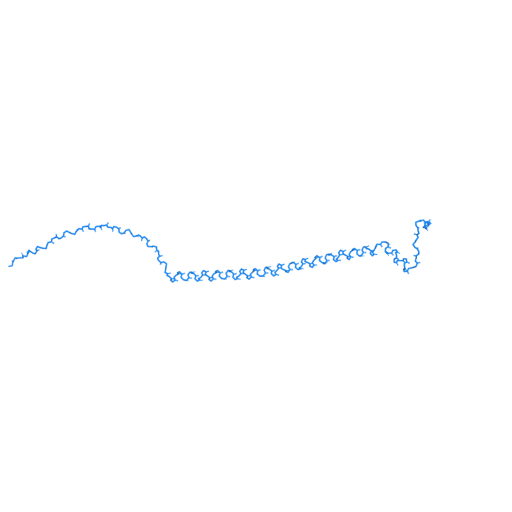3.174 -9.036 38.227 1.00 78.69 100 GLN A CA 1
ATOM 768 C C . GLN A 1 100 ? -33.366 -10.046 39.369 1.00 78.69 100 GLN A C 1
ATOM 770 O O . GLN A 1 100 ? -34.175 -10.964 39.243 1.00 78.69 100 GLN A O 1
ATOM 775 N N . ALA A 1 101 ? -32.698 -9.846 40.510 1.00 75.69 101 ALA A N 1
ATOM 776 C CA . ALA A 1 101 ? 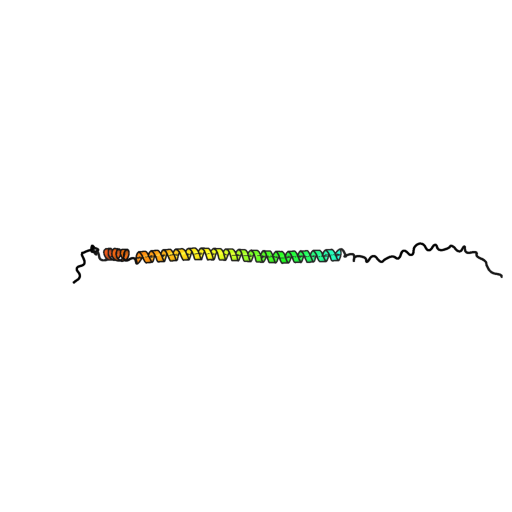-32.930 -10.618 41.730 1.00 75.69 101 ALA A CA 1
ATOM 777 C C . ALA A 1 101 ? -34.332 -10.363 42.307 1.00 75.69 101 ALA A C 1
ATOM 779 O O . ALA A 1 101 ? -35.031 -11.313 42.649 1.00 75.69 101 ALA A O 1
ATOM 780 N N . ALA A 1 102 ? -34.782 -9.106 42.339 1.00 79.06 102 ALA A N 1
ATOM 781 C CA . ALA A 1 102 ? -36.136 -8.743 42.748 1.00 79.06 102 ALA A CA 1
ATOM 782 C C . ALA A 1 102 ? -37.198 -9.426 41.875 1.00 79.06 102 ALA A C 1
ATOM 784 O O . ALA A 1 102 ? -38.159 -9.975 42.401 1.00 79.06 102 ALA A O 1
ATOM 785 N N . GLN A 1 103 ? -36.990 -9.474 40.555 1.00 81.94 103 GLN A N 1
ATOM 786 C CA . GLN A 1 103 ? -37.881 -10.188 39.637 1.00 81.94 103 GLN A CA 1
ATOM 787 C C . GLN A 1 103 ? -37.861 -11.709 39.841 1.00 81.94 103 GLN A C 1
ATOM 789 O O . GLN A 1 103 ? -38.924 -12.320 39.889 1.00 81.94 103 GLN A O 1
ATOM 794 N N . ARG A 1 104 ? -36.681 -12.335 39.965 1.00 81.06 104 ARG A N 1
ATOM 795 C CA . ARG A 1 104 ? -36.577 -13.800 40.111 1.00 81.06 104 ARG A CA 1
ATOM 796 C C . ARG A 1 104 ? -37.107 -14.320 41.440 1.00 81.06 104 ARG A C 1
ATOM 798 O O . ARG A 1 104 ? -37.714 -15.382 41.468 1.00 81.06 104 ARG A O 1
ATOM 805 N N . PHE A 1 105 ? -36.854 -13.596 42.521 1.00 79.69 105 PHE A N 1
ATOM 806 C CA . PHE A 1 105 ? -37.198 -14.026 43.874 1.00 79.69 105 PHE A CA 1
ATOM 807 C C . PHE A 1 105 ? -38.450 -13.325 44.418 1.00 79.69 105 PHE A C 1
ATOM 809 O O . PHE A 1 105 ? -38.751 -13.468 45.597 1.00 79.69 105 PHE A O 1
ATOM 816 N N . GLN A 1 106 ? -39.162 -12.558 43.578 1.00 76.06 106 GLN A N 1
ATOM 817 C CA . GLN A 1 106 ? -40.327 -11.745 43.963 1.00 76.06 106 GLN A CA 1
ATOM 818 C C . GLN A 1 106 ? -40.049 -10.848 45.187 1.00 76.06 106 GLN A C 1
ATOM 820 O O . GLN A 1 106 ? -40.918 -10.612 46.024 1.00 76.06 106 GLN A O 1
ATOM 825 N N . LEU A 1 107 ? -38.814 -10.352 45.310 1.00 67.88 107 LEU A N 1
ATOM 826 C CA . LEU A 1 107 ? -38.384 -9.561 46.461 1.00 67.88 107 LEU A CA 1
ATOM 827 C C . LEU A 1 107 ? -38.768 -8.092 46.261 1.00 67.88 107 LEU A C 1
ATOM 829 O O . LEU A 1 107 ? -38.424 -7.479 45.249 1.00 67.88 107 LEU A O 1
ATOM 833 N N . MET A 1 108 ? -39.425 -7.498 47.257 1.00 64.81 108 MET A N 1
ATOM 834 C CA . MET A 1 108 ? -39.603 -6.048 47.346 1.00 64.81 108 MET A CA 1
ATOM 835 C C . MET A 1 108 ? -38.285 -5.402 47.787 1.00 64.81 108 MET A C 1
ATOM 837 O O . MET A 1 108 ? -37.705 -5.783 48.802 1.00 64.81 108 MET A O 1
ATOM 841 N N . VAL A 1 109 ? -37.790 -4.426 47.020 1.00 62.91 109 VAL A N 1
ATOM 842 C CA . VAL A 1 109 ? -36.556 -3.706 47.368 1.00 62.91 109 VAL A CA 1
ATOM 843 C C . VAL A 1 109 ? -36.840 -2.810 48.582 1.00 62.91 109 VAL A C 1
ATOM 845 O O . VAL A 1 109 ? -37.714 -1.947 48.481 1.00 62.91 109 VAL A O 1
ATOM 848 N N . PRO A 1 110 ? -36.131 -2.973 49.715 1.00 63.56 110 PRO A N 1
ATOM 849 C CA . PRO A 1 110 ? -36.398 -2.190 50.915 1.00 63.56 110 PRO A CA 1
ATOM 850 C C . PRO A 1 110 ? -36.092 -0.705 50.683 1.00 63.56 110 PRO A C 1
ATOM 852 O O . PRO A 1 110 ? -35.050 -0.339 50.128 1.00 63.56 110 PRO A O 1
ATOM 855 N N . GLY A 1 111 ? -37.009 0.159 51.120 1.00 61.22 111 GLY A N 1
ATOM 856 C CA . GLY A 1 111 ? -36.828 1.610 51.089 1.00 61.22 111 GLY A CA 1
ATOM 857 C C . GLY A 1 111 ? -35.733 2.064 52.059 1.00 61.22 111 GLY A C 1
ATOM 858 O O . GLY A 1 111 ? -35.433 1.379 53.042 1.00 61.22 111 GLY A O 1
ATOM 859 N N . LYS A 1 112 ? -35.126 3.235 51.805 1.00 55.53 112 LYS A N 1
ATOM 860 C CA . LYS A 1 112 ? -34.151 3.845 52.728 1.00 55.53 112 LYS A CA 1
ATOM 861 C C . LYS A 1 112 ? -34.807 4.001 54.111 1.00 55.53 112 LYS A C 1
ATOM 863 O O . LYS A 1 112 ? -35.674 4.849 54.270 1.00 55.53 112 LYS A O 1
ATOM 868 N N . GLY A 1 113 ? -34.412 3.161 55.071 1.00 59.91 113 GLY A N 1
ATOM 869 C CA . GLY A 1 113 ? -34.944 3.149 56.443 1.00 59.91 113 GLY A CA 1
ATOM 870 C C . GLY A 1 113 ? -35.586 1.833 56.909 1.00 59.91 113 GLY A C 1
ATO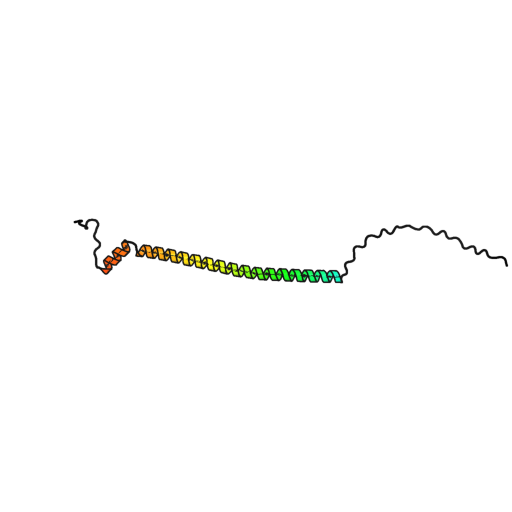M 871 O O . GLY A 1 113 ? -35.852 1.699 58.095 1.00 59.91 113 GLY A O 1
ATOM 872 N N . GLN A 1 114 ? -35.801 0.844 56.029 1.00 58.06 114 GLN A N 1
ATOM 873 C CA . GLN A 1 114 ? -36.426 -0.444 56.401 1.00 58.06 114 GLN A CA 1
ATOM 874 C C . GLN A 1 114 ? -35.449 -1.531 56.879 1.00 58.06 114 GLN A C 1
ATOM 876 O O . GLN A 1 114 ? -35.882 -2.615 57.265 1.00 58.06 114 GLN A O 1
ATOM 881 N N . VAL A 1 115 ? -34.139 -1.274 56.871 1.00 59.91 115 VAL A N 1
ATOM 882 C CA . VAL A 1 115 ? -33.148 -2.244 57.357 1.00 59.91 115 VAL A CA 1
ATOM 883 C C . VAL A 1 115 ? -32.900 -1.987 58.840 1.00 59.91 115 VAL A C 1
ATOM 885 O O . VAL A 1 115 ? -32.182 -1.057 59.204 1.00 59.91 115 VAL A O 1
ATOM 888 N N . ARG A 1 116 ? -33.522 -2.798 59.699 1.00 53.41 116 ARG A N 1
ATOM 889 C CA . ARG A 1 116 ? -33.217 -2.837 61.132 1.00 53.41 116 ARG A CA 1
ATOM 890 C C . ARG A 1 116 ? -31.935 -3.650 61.310 1.00 53.41 116 ARG A C 1
ATOM 892 O O . ARG A 1 116 ? -31.952 -4.857 61.093 1.00 53.41 116 ARG A O 1
ATOM 899 N N . TYR A 1 117 ? -30.834 -2.986 61.650 1.00 54.31 117 TYR A N 1
ATOM 900 C CA . TYR A 1 117 ? -29.628 -3.673 62.111 1.00 54.31 117 TYR A CA 1
ATOM 901 C C . TYR A 1 117 ? -29.924 -4.246 63.505 1.00 54.31 117 TYR A C 1
ATOM 903 O O . TYR A 1 117 ? -30.371 -3.503 64.382 1.00 54.31 117 TYR A O 1
ATOM 911 N N . LEU A 1 118 ? -29.773 -5.564 63.652 1.00 49.97 118 LEU A N 1
ATOM 912 C CA . LEU A 1 118 ? -29.711 -6.259 64.941 1.00 49.97 118 LEU A CA 1
ATOM 913 C C . LEU A 1 118 ? -28.258 -6.307 65.409 1.00 49.97 118 LEU A C 1
ATOM 915 O O . LEU A 1 118 ? -27.384 -6.475 64.527 1.00 49.97 118 LEU A O 1
#

Radius of gyration: 53.23 Å; chains: 1; bounding box: 119×44×147 Å

Sequence (118 aa):
MIAGFNSKLFRPQTVTGMRQHVAVRAVPEVSPRLLRLVTVILFTGIVVVFSVGQFMHGRIESAAGRIDQLQTVRFQAGNENISLLAARAQLASRKNVV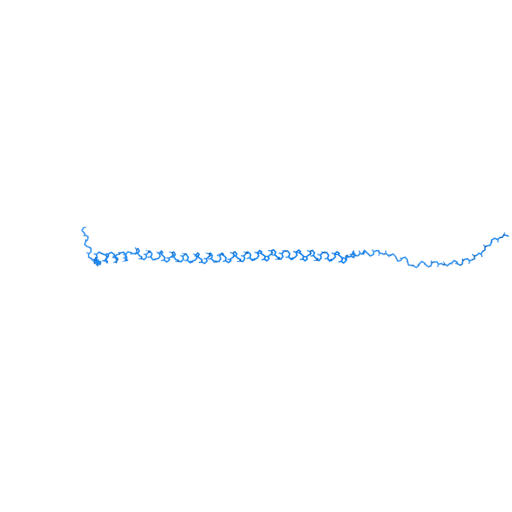KQAAQRFQLMVPGKGQVRYL

pLDDT: mean 70.97, std 14.8, range [41.41, 96.69]